Protein AF-A0A1J3ITY5-F1 (afdb_monomer_lite)

Sequence (86 aa):
PVFAPLESSEMRDSVEKLEKARVEILENMRNNGGRVSQVQWILSFRDSDDSMEEHEAFLAMWLSHFVFPQKSRRSISKIVLPIAVR

Structure (mmCIF, N/CA/C/O backbone):
data_AF-A0A1J3ITY5-F1
#
_entry.id   AF-A0A1J3ITY5-F1
#
loop_
_atom_site.group_PDB
_atom_site.id
_atom_site.type_symbol
_atom_site.label_atom_id
_atom_site.label_alt_id
_atom_site.label_comp_id
_atom_site.label_asym_id
_atom_site.label_entity_id
_atom_site.label_seq_id
_atom_site.pdbx_PDB_ins_code
_atom_site.Cartn_x
_atom_site.Cartn_y
_atom_site.Cartn_z
_atom_site.occupancy
_atom_site.B_iso_or_equiv
_atom_site.auth_seq_id
_atom_site.auth_comp_id
_atom_site.auth_asym_id
_atom_site.auth_atom_id
_atom_site.pdbx_PDB_model_num
ATOM 1 N N . PRO A 1 1 ? -18.168 -17.563 4.234 1.00 49.66 1 PRO A N 1
ATOM 2 C CA . PRO A 1 1 ? -17.323 -16.675 5.065 1.00 49.66 1 PRO A CA 1
ATOM 3 C C . PRO A 1 1 ? -17.784 -15.227 4.899 1.00 49.66 1 PRO A C 1
ATOM 5 O O . PRO A 1 1 ? -17.681 -14.665 3.814 1.00 49.66 1 PRO A O 1
ATOM 8 N N . VAL A 1 2 ? -18.393 -14.680 5.946 1.00 38.75 2 VAL A N 1
ATOM 9 C CA . VAL A 1 2 ? -18.852 -13.293 5.970 1.00 38.75 2 VAL A CA 1
ATOM 10 C C . VAL A 1 2 ? -17.628 -12.439 6.284 1.00 38.75 2 VAL A C 1
ATOM 12 O O . VAL A 1 2 ? -17.135 -12.468 7.407 1.0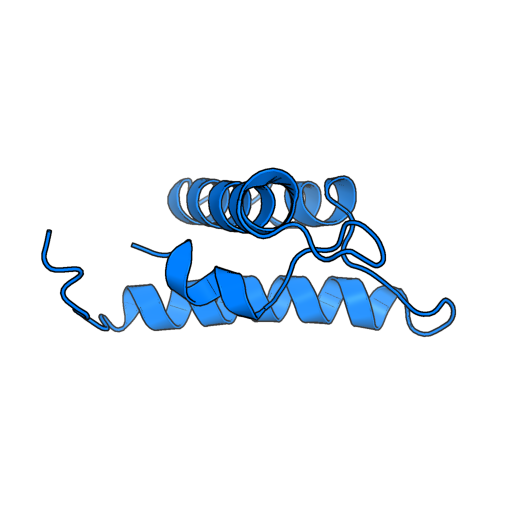0 38.75 2 VAL A O 1
ATOM 15 N N . PHE A 1 3 ? -17.099 -11.738 5.282 1.00 53.91 3 PHE A N 1
ATOM 16 C CA . PHE A 1 3 ? -16.218 -10.596 5.517 1.00 53.91 3 PHE A CA 1
ATOM 17 C C . PHE A 1 3 ? -17.104 -9.511 6.122 1.00 53.91 3 PHE A C 1
ATOM 19 O O . PHE A 1 3 ? -17.782 -8.785 5.400 1.00 53.91 3 PHE A O 1
ATOM 26 N N . ALA A 1 4 ? -17.221 -9.505 7.447 1.00 54.78 4 ALA A N 1
ATOM 27 C CA . ALA A 1 4 ? -17.908 -8.437 8.146 1.00 54.78 4 ALA A CA 1
ATOM 28 C C . ALA A 1 4 ? -17.068 -7.164 7.967 1.00 54.78 4 ALA A C 1
ATOM 30 O O . ALA A 1 4 ? -15.898 -7.179 8.350 1.00 54.78 4 ALA A O 1
ATOM 31 N N . PRO A 1 5 ? -17.618 -6.072 7.416 1.00 54.56 5 PRO A N 1
ATOM 32 C CA . PRO A 1 5 ? -17.013 -4.768 7.575 1.00 54.56 5 PRO A CA 1
ATOM 33 C C . PRO A 1 5 ? -17.334 -4.328 9.001 1.00 54.56 5 PRO A C 1
ATOM 35 O O . PRO A 1 5 ? -18.315 -3.635 9.254 1.00 54.56 5 PRO A O 1
ATOM 38 N N . LEU A 1 6 ? -16.534 -4.774 9.963 1.00 52.69 6 LEU A N 1
ATOM 39 C CA . LEU A 1 6 ? -16.301 -3.927 11.119 1.00 52.69 6 LEU A CA 1
ATOM 40 C C . LEU A 1 6 ? -15.277 -2.910 10.633 1.00 52.69 6 LEU A C 1
ATOM 42 O O . LEU A 1 6 ? -14.090 -3.110 10.809 1.00 52.69 6 LEU A O 1
ATOM 46 N N . GLU A 1 7 ? -15.742 -1.863 9.944 1.00 64.81 7 GLU A N 1
ATOM 47 C CA . GLU A 1 7 ? -14.944 -0.659 9.695 1.00 64.81 7 GLU A CA 1
ATOM 48 C C . GLU A 1 7 ? -14.646 -0.010 11.057 1.00 64.81 7 GLU A C 1
ATOM 50 O O . GLU A 1 7 ? -15.272 0.976 11.448 1.00 64.81 7 GLU A O 1
ATOM 55 N N . SER A 1 8 ? -13.755 -0.618 11.842 1.00 76.38 8 SER A N 1
ATOM 56 C CA . SER A 1 8 ? -13.258 -0.011 13.066 1.00 76.38 8 SER A CA 1
ATOM 57 C C . SER A 1 8 ? -12.451 1.231 12.688 1.00 76.38 8 SER A C 1
ATOM 59 O O . SER A 1 8 ? -11.931 1.346 11.572 1.00 76.38 8 SER A O 1
ATOM 61 N N . SER A 1 9 ? -12.358 2.189 13.613 1.00 79.88 9 SER A N 1
ATOM 62 C CA . SER A 1 9 ? -11.474 3.347 13.424 1.00 79.88 9 SER A CA 1
ATOM 63 C C . SER A 1 9 ? -10.052 2.882 13.109 1.00 79.88 9 SER A C 1
ATOM 65 O O . SER A 1 9 ? -9.443 3.388 12.178 1.00 79.88 9 SER A O 1
ATOM 67 N N . GLU A 1 10 ? -9.595 1.835 13.799 1.00 81.69 10 GLU A N 1
ATOM 68 C CA . GLU A 1 10 ? -8.268 1.239 13.636 1.00 81.69 10 GLU A CA 1
ATOM 69 C C . GLU A 1 10 ? -8.034 0.746 12.201 1.00 81.69 10 GLU A C 1
ATOM 71 O O . GLU A 1 10 ? -7.021 1.090 11.599 1.00 81.69 10 GLU A O 1
ATOM 76 N N . MET A 1 11 ? -9.001 0.044 11.592 1.00 85.00 11 MET A N 1
ATOM 77 C CA . MET A 1 11 ? -8.866 -0.398 10.198 1.00 85.00 11 MET A CA 1
ATOM 78 C C . MET A 1 11 ? -8.798 0.786 9.222 1.00 85.00 11 MET A C 1
ATOM 80 O O . MET A 1 11 ? -8.085 0.750 8.219 1.00 85.00 11 MET A O 1
ATOM 84 N N . ARG A 1 12 ? -9.537 1.866 9.486 1.00 87.19 12 ARG A N 1
ATOM 85 C CA . ARG A 1 12 ? -9.485 3.066 8.637 1.00 87.19 12 ARG A CA 1
ATOM 86 C C . ARG A 1 12 ? -8.137 3.772 8.765 1.00 87.19 12 ARG A C 1
ATOM 88 O O . ARG A 1 12 ? -7.569 4.148 7.740 1.00 87.19 12 ARG A O 1
ATOM 95 N N . ASP A 1 13 ? -7.621 3.875 9.985 1.00 89.19 13 ASP A N 1
ATOM 96 C CA . ASP A 1 13 ? -6.328 4.488 10.287 1.00 89.19 13 ASP A CA 1
ATOM 97 C C . ASP A 1 13 ? -5.183 3.700 9.632 1.00 89.19 13 ASP A C 1
ATOM 99 O O . ASP A 1 13 ? -4.301 4.285 9.001 1.00 89.19 13 ASP A O 1
ATOM 103 N N . SER A 1 14 ? -5.231 2.366 9.688 1.00 89.69 14 SER A N 1
ATOM 104 C CA . SER A 1 14 ? -4.292 1.485 8.987 1.00 89.69 14 SER A CA 1
ATOM 105 C C . SER A 1 14 ? -4.310 1.692 7.471 1.00 89.69 14 SER A C 1
ATOM 107 O O . SER A 1 14 ? -3.260 1.892 6.855 1.00 89.69 14 SER A O 1
ATOM 109 N N . VAL A 1 15 ? -5.492 1.713 6.840 1.00 92.25 15 VAL A N 1
ATOM 110 C CA . VAL A 1 15 ? -5.597 1.966 5.389 1.00 92.25 15 VAL A CA 1
ATOM 111 C C . VAL A 1 15 ? -5.024 3.337 5.026 1.00 92.25 15 VAL A C 1
ATOM 113 O O . VAL A 1 15 ? -4.327 3.461 4.014 1.00 92.25 15 VAL A O 1
ATOM 116 N N . GLU A 1 16 ? -5.292 4.359 5.840 1.00 92.69 16 GLU A N 1
ATOM 117 C CA . GLU A 1 16 ? -4.773 5.708 5.625 1.00 92.69 16 GLU A CA 1
ATOM 118 C C . GLU A 1 16 ? -3.243 5.754 5.733 1.00 92.69 16 GLU A C 1
ATOM 120 O O . GLU A 1 16 ? -2.592 6.323 4.853 1.00 92.69 16 GLU A O 1
ATOM 125 N N . LYS A 1 17 ? -2.650 5.094 6.736 1.00 92.44 17 LYS A N 1
ATOM 126 C CA . LYS A 1 17 ? -1.188 4.969 6.872 1.00 92.44 17 LYS A CA 1
ATOM 127 C C . LYS A 1 17 ? -0.560 4.284 5.657 1.00 92.44 17 LYS A C 1
ATOM 129 O O . LYS A 1 17 ? 0.421 4.790 5.106 1.00 92.44 17 LYS A O 1
ATOM 134 N N . LEU A 1 18 ? -1.146 3.175 5.197 1.00 93.56 18 LEU A N 1
ATOM 135 C CA . LEU A 1 18 ? -0.666 2.456 4.015 1.00 93.56 18 LEU A CA 1
ATOM 136 C C . LEU A 1 18 ? -0.735 3.325 2.748 1.00 93.56 18 LEU A C 1
ATOM 138 O O . LEU A 1 18 ? 0.220 3.358 1.966 1.00 93.56 18 LEU A O 1
ATOM 142 N N . GLU A 1 19 ? -1.838 4.048 2.529 1.00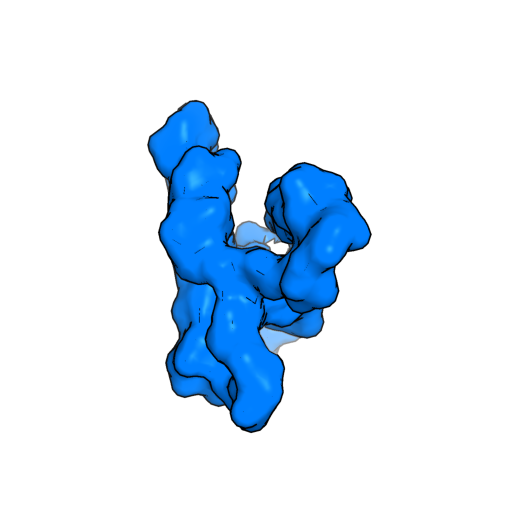 94.38 19 GLU A N 1
ATOM 143 C CA . GLU A 1 19 ? -1.967 4.929 1.360 1.00 94.38 19 GLU A CA 1
ATOM 144 C C . GLU A 1 19 ? -1.022 6.129 1.460 1.00 94.38 19 GLU A C 1
ATOM 146 O O . GLU A 1 19 ? -0.422 6.511 0.454 1.00 94.38 19 GLU A O 1
ATOM 151 N N . LYS A 1 20 ? -0.811 6.682 2.658 1.00 93.44 20 LYS A N 1
ATOM 152 C CA . LYS A 1 20 ? 0.152 7.763 2.884 1.00 93.44 20 LYS A CA 1
ATOM 153 C C . LYS A 1 20 ? 1.569 7.339 2.495 1.00 93.44 20 LYS A C 1
ATOM 155 O O . LYS A 1 20 ? 2.184 8.006 1.664 1.00 93.44 20 LYS A O 1
ATOM 160 N N . ALA A 1 21 ? 2.050 6.196 2.988 1.00 93.06 21 ALA A N 1
ATOM 161 C CA . ALA A 1 21 ? 3.360 5.661 2.603 1.00 93.06 21 ALA A CA 1
ATOM 162 C C . ALA A 1 21 ? 3.460 5.436 1.082 1.00 93.06 21 ALA A C 1
ATOM 164 O O . ALA A 1 21 ? 4.472 5.737 0.445 1.00 93.06 21 ALA A O 1
ATOM 165 N N . ARG A 1 22 ? 2.375 4.952 0.461 1.00 92.62 22 ARG A N 1
ATOM 166 C CA . ARG A 1 22 ? 2.295 4.757 -0.992 1.00 92.62 22 ARG A CA 1
ATOM 167 C C . ARG A 1 22 ? 2.456 6.079 -1.749 1.00 92.62 22 ARG A C 1
ATOM 169 O O . ARG A 1 22 ? 3.193 6.121 -2.736 1.00 92.62 22 ARG A O 1
ATOM 176 N N . VAL A 1 23 ? 1.768 7.133 -1.313 1.00 91.69 23 VAL A N 1
ATOM 177 C CA . VAL A 1 23 ? 1.842 8.475 -1.907 1.00 91.69 23 VAL A CA 1
ATOM 178 C C . VAL A 1 23 ? 3.233 9.074 -1.720 1.00 91.69 23 VAL A C 1
ATOM 180 O O . VAL A 1 23 ? 3.811 9.523 -2.705 1.00 91.69 23 VAL A O 1
ATOM 183 N N . GLU A 1 24 ? 3.826 8.984 -0.529 1.00 91.38 24 GLU A N 1
ATOM 184 C CA . GLU A 1 24 ? 5.182 9.483 -0.258 1.00 91.38 24 GLU A CA 1
ATOM 185 C C . GLU A 1 24 ? 6.230 8.837 -1.182 1.00 91.38 24 GLU A C 1
ATOM 187 O O . GLU A 1 24 ? 7.073 9.522 -1.768 1.00 91.38 24 GLU A O 1
ATOM 192 N N . ILE A 1 25 ? 6.151 7.518 -1.404 1.00 90.94 25 ILE A N 1
ATOM 193 C CA . ILE A 1 25 ? 7.035 6.820 -2.353 1.00 90.94 25 ILE A CA 1
ATOM 194 C C . ILE A 1 25 ? 6.837 7.344 -3.788 1.00 90.94 25 ILE A C 1
ATOM 196 O O . ILE A 1 25 ? 7.809 7.483 -4.538 1.00 90.94 25 ILE A O 1
ATOM 200 N N . LEU A 1 26 ? 5.593 7.616 -4.196 1.00 88.69 26 LEU A N 1
ATOM 201 C CA . LEU A 1 26 ? 5.278 8.127 -5.534 1.00 88.69 26 LEU A CA 1
ATOM 202 C C . LEU A 1 26 ? 5.748 9.574 -5.728 1.00 88.69 26 LEU A C 1
ATOM 204 O O . LEU A 1 26 ? 6.319 9.888 -6.775 1.00 88.69 26 LEU A O 1
ATOM 208 N N . GLU A 1 27 ? 5.549 10.435 -4.732 1.00 87.06 27 GLU A N 1
ATOM 209 C CA . GLU A 1 27 ? 5.979 11.836 -4.748 1.00 87.06 27 GLU A CA 1
ATOM 210 C C . GLU A 1 27 ? 7.502 11.957 -4.814 1.00 87.06 27 GLU A C 1
ATOM 212 O O . GLU A 1 27 ? 8.027 12.721 -5.629 1.00 87.06 27 GLU A O 1
ATOM 217 N N . ASN A 1 28 ? 8.224 11.109 -4.078 1.00 84.00 28 ASN A N 1
ATOM 218 C CA . ASN A 1 28 ? 9.683 11.009 -4.164 1.00 84.00 28 ASN A CA 1
ATOM 219 C C . ASN A 1 28 ? 10.186 10.594 -5.565 1.00 84.00 28 ASN A C 1
ATOM 221 O O . ASN A 1 28 ? 11.364 10.760 -5.879 1.00 84.00 28 ASN A O 1
ATOM 225 N N . MET A 1 29 ? 9.309 10.087 -6.443 1.00 76.38 29 MET A N 1
ATOM 226 C CA . MET A 1 29 ? 9.635 9.632 -7.802 1.00 76.38 29 MET A CA 1
ATOM 227 C C . MET A 1 29 ? 9.056 10.507 -8.926 1.00 76.38 29 MET A C 1
ATOM 229 O O . MET A 1 29 ? 8.995 10.061 -10.079 1.00 76.38 29 MET A O 1
ATOM 233 N N . ARG A 1 30 ? 8.686 11.759 -8.617 1.00 59.47 30 ARG A N 1
ATOM 234 C CA . ARG A 1 30 ? 7.985 12.737 -9.481 1.00 59.47 30 ARG A CA 1
ATOM 235 C C . ARG A 1 30 ? 8.475 12.867 -10.937 1.00 59.47 30 ARG A C 1
ATOM 237 O O . ARG A 1 30 ? 7.694 13.281 -11.786 1.00 59.47 30 ARG A O 1
ATOM 244 N N . ASN A 1 31 ? 9.703 12.463 -11.264 1.00 58.09 31 ASN A N 1
ATOM 245 C CA . ASN A 1 31 ? 10.271 12.587 -12.612 1.00 58.09 31 ASN A CA 1
ATOM 246 C C . ASN A 1 31 ? 10.285 11.302 -13.469 1.00 58.09 31 ASN A C 1
ATOM 248 O O . ASN A 1 31 ? 10.768 11.371 -14.595 1.00 58.09 31 ASN A O 1
ATOM 252 N N . ASN A 1 32 ? 9.786 10.144 -13.004 1.00 57.69 32 ASN A N 1
ATOM 253 C CA . ASN A 1 32 ? 10.045 8.868 -13.708 1.00 57.69 32 ASN A CA 1
ATOM 254 C C . ASN A 1 32 ? 8.824 7.962 -13.976 1.00 57.69 32 ASN A C 1
ATOM 256 O O . ASN A 1 32 ? 8.980 6.755 -14.167 1.00 57.69 32 ASN A O 1
ATOM 260 N N . GLY A 1 33 ? 7.601 8.511 -13.970 1.00 63.72 33 GLY A N 1
ATOM 261 C CA . GLY A 1 33 ? 6.378 7.697 -14.084 1.00 63.72 33 GLY A CA 1
ATOM 262 C C . GLY A 1 33 ? 6.268 6.687 -12.935 1.00 63.72 33 GLY A C 1
ATOM 263 O O . GLY A 1 33 ? 6.004 5.505 -13.167 1.00 63.72 33 GLY A O 1
ATOM 264 N N . GLY A 1 34 ? 6.595 7.167 -11.726 1.00 71.19 34 GLY A N 1
ATOM 265 C CA . GLY A 1 34 ? 6.916 6.391 -10.531 1.00 71.19 34 GLY A CA 1
ATOM 266 C C . GLY A 1 34 ? 5.908 5.293 -10.206 1.00 71.19 34 GLY A C 1
ATOM 267 O O . GLY A 1 34 ? 4.697 5.467 -10.313 1.00 71.19 34 GLY A O 1
ATOM 268 N N . ARG A 1 35 ? 6.439 4.143 -9.798 1.00 82.69 35 ARG A N 1
ATOM 269 C CA . ARG A 1 35 ? 5.682 2.985 -9.317 1.00 82.69 35 ARG A CA 1
ATOM 270 C C . ARG A 1 35 ? 6.185 2.633 -7.934 1.00 82.69 35 ARG A C 1
ATOM 272 O O . ARG A 1 35 ? 7.376 2.776 -7.681 1.00 82.69 35 ARG A O 1
ATOM 279 N N . VAL A 1 36 ? 5.326 2.100 -7.083 1.00 87.94 36 VAL A N 1
ATOM 280 C CA . VAL A 1 36 ? 5.762 1.644 -5.763 1.00 87.94 36 VAL A CA 1
ATOM 281 C C . VAL A 1 36 ? 6.378 0.262 -5.917 1.00 87.94 36 VAL A C 1
ATOM 283 O O . VAL A 1 36 ? 5.670 -0.712 -6.170 1.00 87.94 36 VAL A O 1
ATOM 286 N N . SER A 1 37 ? 7.708 0.182 -5.847 1.00 87.19 37 SER A N 1
ATOM 287 C CA . SER A 1 37 ? 8.412 -1.101 -5.902 1.00 87.19 37 SER A CA 1
ATOM 288 C C . SER A 1 37 ? 8.283 -1.859 -4.580 1.00 87.19 37 SER A C 1
ATOM 290 O O . SER A 1 37 ? 8.140 -1.252 -3.522 1.00 87.19 37 SER A O 1
ATOM 292 N N . GLN A 1 38 ? 8.407 -3.188 -4.632 1.00 88.75 38 GLN A N 1
ATOM 293 C CA . GLN A 1 38 ? 8.420 -4.038 -3.436 1.00 88.75 38 GLN A CA 1
ATOM 294 C C . GLN A 1 38 ? 9.494 -3.604 -2.427 1.00 88.75 38 GLN A C 1
ATOM 296 O O . GLN A 1 38 ? 9.236 -3.602 -1.231 1.00 88.75 38 GLN A O 1
ATOM 301 N N . VAL A 1 39 ? 10.689 -3.237 -2.901 1.00 88.62 39 VAL A N 1
ATOM 302 C CA . VAL A 1 39 ? 11.808 -2.861 -2.024 1.00 88.62 39 VAL A CA 1
ATOM 303 C C . VAL A 1 39 ? 11.493 -1.576 -1.266 1.00 88.62 39 VAL A C 1
ATOM 305 O O . VAL A 1 39 ? 11.631 -1.545 -0.051 1.00 88.62 39 VAL A O 1
ATOM 308 N N . GLN A 1 40 ? 11.035 -0.536 -1.967 1.00 90.56 40 GLN A N 1
ATOM 309 C CA . GLN A 1 40 ? 10.677 0.734 -1.326 1.00 90.56 40 GLN A CA 1
ATOM 310 C C . GLN A 1 40 ? 9.518 0.558 -0.355 1.00 90.56 40 GLN A C 1
ATOM 312 O O . GLN A 1 40 ? 9.563 1.098 0.739 1.00 90.56 40 GLN A O 1
ATOM 317 N N . TRP A 1 41 ? 8.525 -0.244 -0.743 1.00 92.81 41 TRP A N 1
ATOM 318 C CA . TRP A 1 41 ? 7.394 -0.558 0.113 1.00 92.81 41 TRP A CA 1
ATOM 319 C C . TRP A 1 41 ? 7.836 -1.205 1.425 1.00 92.81 41 TRP A C 1
ATOM 321 O O . TRP A 1 41 ? 7.512 -0.693 2.481 1.00 92.81 41 TRP A O 1
ATOM 331 N N . ILE A 1 42 ? 8.638 -2.274 1.376 1.00 90.06 42 ILE A N 1
ATOM 332 C CA . ILE A 1 42 ? 9.114 -2.954 2.592 1.00 90.06 42 ILE A CA 1
ATOM 333 C C . ILE A 1 42 ? 9.959 -2.010 3.458 1.00 90.06 42 ILE A C 1
ATOM 335 O O . ILE A 1 42 ? 9.818 -2.013 4.675 1.00 90.06 42 ILE A O 1
ATOM 339 N N . LEU A 1 43 ? 10.813 -1.179 2.850 1.00 90.25 43 LEU A N 1
ATOM 340 C CA . LEU A 1 43 ? 11.638 -0.228 3.599 1.00 90.25 43 LEU A CA 1
ATOM 341 C C . LEU A 1 43 ? 10.816 0.835 4.339 1.00 90.25 43 LEU A C 1
ATOM 343 O O . LEU A 1 43 ? 11.258 1.278 5.389 1.00 90.25 43 LEU A O 1
ATOM 347 N N . SER A 1 44 ? 9.639 1.216 3.836 1.00 90.00 44 SER A N 1
ATOM 348 C CA . SER A 1 44 ? 8.761 2.180 4.513 1.00 90.00 44 SER A CA 1
ATOM 349 C C . SER A 1 44 ? 8.138 1.658 5.808 1.00 90.00 44 SER A C 1
ATOM 351 O O . SER A 1 44 ? 7.727 2.472 6.624 1.00 90.00 44 SER A O 1
ATOM 353 N N . PHE A 1 45 ? 8.077 0.338 6.000 1.00 89.25 45 PHE A N 1
ATOM 354 C CA . PHE A 1 45 ? 7.468 -0.281 7.185 1.00 89.25 45 PHE A CA 1
ATOM 355 C C . PHE A 1 45 ? 8.470 -1.052 8.047 1.00 89.25 45 PHE A C 1
ATOM 357 O O . PHE A 1 45 ? 8.158 -1.416 9.163 1.00 89.25 45 PHE A O 1
ATOM 364 N N . ARG A 1 46 ? 9.699 -1.271 7.574 1.00 81.56 46 ARG A N 1
ATOM 365 C CA . ARG A 1 46 ? 10.712 -2.053 8.299 1.00 81.56 46 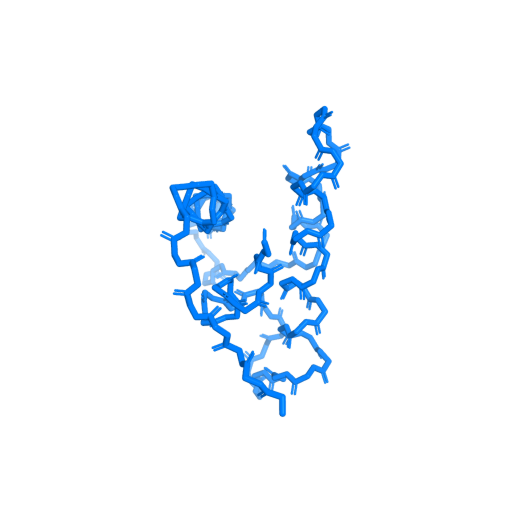ARG A CA 1
ATOM 366 C C . ARG A 1 46 ? 11.067 -1.503 9.688 1.00 81.56 46 ARG A C 1
ATOM 368 O O . ARG A 1 46 ? 11.478 -2.269 10.552 1.00 81.56 46 ARG A O 1
ATOM 375 N N . ASP A 1 47 ? 10.999 -0.186 9.858 1.00 77.56 47 ASP A N 1
ATOM 376 C CA . ASP A 1 47 ? 11.361 0.488 11.110 1.00 77.56 47 ASP A CA 1
ATOM 377 C C . ASP A 1 47 ? 10.115 0.924 11.910 1.00 77.56 47 ASP A C 1
ATOM 379 O O . ASP A 1 47 ? 10.234 1.730 12.832 1.00 77.56 47 ASP A O 1
ATOM 383 N N . SER A 1 48 ? 8.911 0.442 11.561 1.00 72.25 48 SER A N 1
ATOM 384 C CA . SER A 1 48 ? 7.723 0.692 12.380 1.00 72.25 48 SER A CA 1
ATOM 385 C C . SER A 1 48 ? 7.775 -0.176 13.636 1.00 72.25 48 SER A C 1
ATOM 387 O O . SER A 1 48 ? 7.852 -1.398 13.541 1.00 72.25 48 SER A O 1
ATOM 389 N N . ASP A 1 49 ? 7.659 0.439 14.814 1.00 69.38 49 ASP A N 1
ATOM 390 C CA . ASP A 1 49 ? 7.570 -0.277 16.099 1.00 69.38 49 ASP A CA 1
ATOM 391 C C . 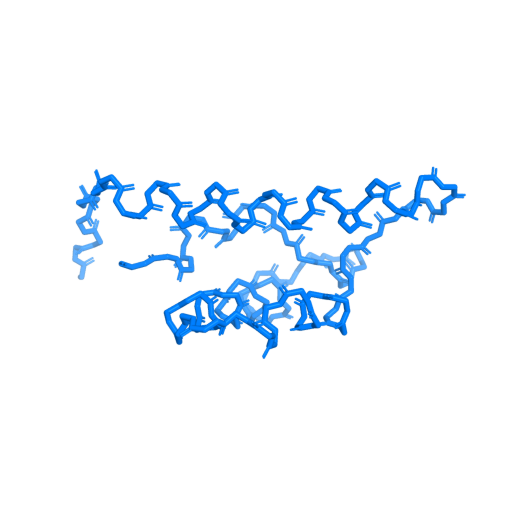ASP A 1 49 ? 6.276 -1.115 16.233 1.00 69.38 49 ASP A C 1
ATOM 393 O O . ASP A 1 49 ? 6.101 -1.851 17.207 1.00 69.38 49 ASP A O 1
ATOM 397 N N . ASP A 1 50 ? 5.362 -1.013 15.261 1.00 75.06 50 ASP A N 1
ATOM 398 C CA . ASP A 1 50 ? 4.095 -1.730 15.223 1.00 75.06 50 ASP A CA 1
ATOM 399 C C . ASP A 1 50 ? 4.131 -2.917 14.245 1.00 75.06 50 ASP A C 1
ATOM 401 O O . ASP A 1 50 ? 4.056 -2.776 13.023 1.00 75.06 50 ASP A O 1
ATOM 405 N N . SER A 1 51 ? 4.183 -4.125 14.808 1.00 75.69 51 SER A N 1
ATOM 406 C CA . SER A 1 51 ? 4.146 -5.381 14.047 1.00 75.69 51 SER A CA 1
ATOM 407 C C . SER A 1 51 ? 2.876 -5.573 13.203 1.00 75.69 51 SER A C 1
ATOM 409 O O . SER A 1 51 ? 2.900 -6.343 12.237 1.00 75.69 51 SER A O 1
ATOM 411 N N . MET A 1 52 ? 1.762 -4.906 13.543 1.00 78.25 52 MET A N 1
ATOM 412 C CA . MET A 1 52 ? 0.546 -4.969 12.727 1.00 78.25 52 MET A CA 1
ATOM 413 C C . MET A 1 52 ? 0.737 -4.230 11.401 1.00 78.25 52 MET A C 1
ATOM 415 O O . MET A 1 52 ? 0.365 -4.765 10.356 1.00 78.25 52 MET A O 1
ATOM 419 N N . GLU A 1 53 ? 1.402 -3.072 11.412 1.00 81.94 53 GLU A N 1
ATOM 420 C CA . GLU A 1 53 ? 1.661 -2.275 10.206 1.00 81.94 53 GLU A CA 1
ATOM 421 C C . GLU A 1 53 ? 2.546 -3.036 9.206 1.00 81.94 53 GLU A C 1
ATOM 423 O O . GLU A 1 53 ? 2.249 -3.075 8.008 1.00 81.94 53 GLU A O 1
ATOM 428 N N . GLU A 1 54 ? 3.583 -3.731 9.692 1.00 88.75 54 GLU A N 1
ATOM 429 C CA . GLU A 1 54 ? 4.429 -4.594 8.858 1.00 88.75 54 GLU A CA 1
ATOM 430 C C . GLU A 1 54 ? 3.633 -5.739 8.213 1.00 88.75 54 GLU A C 1
ATOM 432 O O . GLU A 1 54 ? 3.823 -6.056 7.030 1.00 88.75 54 GLU A O 1
ATOM 437 N N . HIS A 1 55 ? 2.730 -6.367 8.975 1.00 91.06 55 HIS A N 1
ATOM 438 C CA . HIS A 1 55 ? 1.907 -7.469 8.484 1.00 91.06 55 HIS A CA 1
ATOM 439 C C . HIS A 1 55 ? 0.939 -7.009 7.388 1.00 91.06 55 HIS A C 1
ATOM 441 O O . HIS A 1 55 ? 0.850 -7.639 6.329 1.00 91.06 55 HIS A O 1
ATOM 447 N N . GLU A 1 56 ? 0.242 -5.896 7.606 1.00 92.94 56 GLU A N 1
ATOM 448 C CA . GLU A 1 56 ? -0.701 -5.321 6.645 1.00 92.94 56 GLU A CA 1
ATOM 449 C C . GLU A 1 56 ? 0.020 -4.829 5.383 1.00 92.94 56 GLU A C 1
ATOM 451 O O . GLU A 1 56 ? -0.423 -5.090 4.259 1.00 92.94 56 GLU A O 1
ATOM 456 N N . ALA A 1 57 ? 1.197 -4.215 5.534 1.00 92.75 57 ALA A N 1
ATOM 457 C CA . ALA A 1 57 ? 2.047 -3.841 4.412 1.00 92.75 57 ALA A CA 1
ATOM 458 C C . ALA A 1 57 ? 2.503 -5.070 3.609 1.00 92.75 57 ALA A C 1
ATOM 460 O O . ALA A 1 57 ? 2.447 -5.065 2.370 1.00 92.75 57 ALA A O 1
ATOM 461 N N . PHE A 1 58 ? 2.916 -6.150 4.279 1.00 93.00 58 PHE A N 1
ATOM 462 C CA . PHE A 1 58 ? 3.247 -7.407 3.612 1.00 93.00 58 PHE A CA 1
ATOM 463 C C . PHE A 1 58 ? 2.049 -7.958 2.829 1.00 93.00 58 PHE A C 1
ATOM 465 O O . PHE A 1 58 ? 2.200 -8.317 1.656 1.00 93.00 58 PHE A O 1
ATOM 472 N N . LEU A 1 59 ? 0.858 -7.983 3.435 1.00 93.62 59 LEU A N 1
ATOM 473 C CA . LEU A 1 59 ? -0.364 -8.458 2.787 1.00 93.62 59 LEU A CA 1
ATOM 474 C C . LEU A 1 59 ? -0.729 -7.610 1.565 1.00 93.62 59 LEU A C 1
ATOM 476 O O . LEU A 1 59 ? -1.006 -8.169 0.503 1.00 93.62 59 LEU A O 1
ATOM 480 N N . ALA A 1 60 ? -0.658 -6.281 1.655 1.00 93.31 60 ALA A N 1
ATOM 481 C CA . ALA A 1 60 ? -0.906 -5.381 0.528 1.00 93.31 60 ALA A CA 1
ATOM 482 C C . ALA A 1 60 ? 0.049 -5.647 -0.650 1.00 93.31 60 ALA A C 1
ATOM 484 O O . ALA A 1 60 ? -0.357 -5.662 -1.821 1.00 93.31 60 ALA A O 1
ATOM 485 N N . MET A 1 61 ? 1.323 -5.911 -0.354 1.00 93.50 61 MET A N 1
ATOM 486 C CA . MET A 1 61 ? 2.316 -6.286 -1.359 1.00 93.50 61 MET A CA 1
ATOM 487 C C . MET A 1 61 ? 2.024 -7.648 -1.973 1.00 93.50 61 MET A C 1
ATOM 489 O O . MET A 1 61 ? 2.009 -7.777 -3.202 1.00 93.50 61 MET A O 1
ATOM 493 N N . TRP A 1 62 ? 1.724 -8.641 -1.139 1.00 93.38 62 TRP A N 1
ATOM 494 C CA . TRP A 1 62 ? 1.412 -9.986 -1.594 1.00 93.38 62 TRP A CA 1
ATOM 495 C C . TRP A 1 62 ? 0.173 -10.003 -2.499 1.00 93.38 62 TRP A C 1
ATOM 497 O O . TRP A 1 62 ? 0.210 -10.557 -3.602 1.00 93.38 62 TRP A O 1
ATOM 507 N N . LEU A 1 63 ? -0.891 -9.302 -2.097 1.00 92.44 63 LEU A N 1
ATOM 508 C CA . LEU A 1 63 ? -2.110 -9.146 -2.886 1.00 92.44 63 LEU A CA 1
ATOM 509 C C . LEU A 1 63 ? -1.832 -8.457 -4.226 1.00 92.44 63 LEU A C 1
ATOM 511 O O . LEU A 1 63 ? -2.296 -8.931 -5.260 1.00 92.44 63 LEU A O 1
ATOM 515 N N . SER A 1 64 ? -1.037 -7.384 -4.235 1.00 90.94 64 SER A N 1
ATOM 516 C CA . SER A 1 64 ? -0.701 -6.650 -5.465 1.00 90.94 64 SER A CA 1
ATOM 517 C C . SER A 1 64 ? 0.146 -7.471 -6.446 1.00 90.94 64 SER A C 1
ATOM 519 O O . SER A 1 64 ? -0.000 -7.333 -7.659 1.00 90.94 64 SER A O 1
ATOM 521 N N . HIS A 1 65 ? 1.064 -8.302 -5.942 1.00 89.06 65 HIS A N 1
ATOM 522 C CA . HIS A 1 65 ? 2.050 -9.002 -6.771 1.00 89.06 65 HIS A CA 1
ATOM 523 C C . HIS A 1 65 ? 1.618 -10.410 -7.191 1.00 89.06 65 HIS A C 1
ATOM 525 O O . HIS A 1 65 ? 2.018 -10.855 -8.269 1.00 89.06 65 HIS A O 1
ATOM 531 N N . PHE A 1 66 ? 0.835 -11.105 -6.362 1.00 88.12 66 PHE A N 1
ATOM 532 C CA . PHE A 1 66 ? 0.555 -12.532 -6.544 1.00 88.12 66 PHE A CA 1
ATOM 533 C C . PHE A 1 66 ? -0.932 -12.860 -6.698 1.00 88.12 66 PHE A C 1
ATOM 535 O O . PHE A 1 66 ? -1.252 -13.777 -7.449 1.00 88.12 66 PHE A O 1
ATOM 542 N N . VAL A 1 67 ? -1.840 -12.121 -6.049 1.00 89.69 67 VAL A N 1
ATOM 543 C CA . VAL A 1 67 ? -3.291 -12.408 -6.118 1.00 89.69 67 VAL A CA 1
ATOM 544 C C . VAL A 1 67 ? -3.992 -11.595 -7.199 1.00 89.69 67 VAL A C 1
ATOM 546 O O . VAL A 1 67 ? -4.749 -12.143 -7.997 1.00 89.69 67 VAL A O 1
ATOM 549 N N . PHE A 1 68 ? -3.704 -10.296 -7.264 1.00 87.62 68 PHE A N 1
ATOM 550 C CA . PHE A 1 68 ? -4.283 -9.357 -8.223 1.00 87.62 68 PHE A CA 1
ATOM 551 C C . PHE A 1 68 ? -3.200 -8.692 -9.088 1.00 87.62 68 PHE A C 1
ATOM 553 O O . PHE A 1 68 ? -3.120 -7.460 -9.132 1.00 87.62 68 PHE A O 1
ATOM 560 N N . PRO A 1 69 ? -2.343 -9.470 -9.782 1.00 79.12 69 PRO A N 1
ATOM 561 C CA . PRO A 1 69 ? -1.243 -8.903 -10.547 1.00 79.12 69 PRO A CA 1
ATOM 562 C C . PRO A 1 69 ? -1.775 -8.019 -11.681 1.00 79.12 69 PRO A C 1
ATOM 564 O O . PRO A 1 69 ? -2.393 -8.494 -12.638 1.00 79.12 69 PRO A O 1
ATOM 567 N N . GLN A 1 70 ? -1.509 -6.712 -11.608 1.00 70.81 70 GLN A N 1
ATOM 568 C CA . GLN A 1 70 ? -1.766 -5.819 -12.735 1.00 70.81 70 GLN A CA 1
ATOM 569 C C . GLN A 1 70 ? -0.839 -6.174 -13.906 1.00 70.81 70 GLN A C 1
ATOM 571 O O . GLN A 1 70 ? 0.376 -6.300 -13.753 1.00 70.81 70 GLN A O 1
ATOM 576 N N . LYS A 1 71 ? -1.423 -6.292 -15.107 1.00 64.38 71 LYS A N 1
ATOM 577 C CA . LYS A 1 71 ? -0.709 -6.664 -16.344 1.00 64.38 71 LYS A CA 1
ATOM 578 C C . LYS A 1 71 ? 0.420 -5.686 -16.708 1.00 64.38 71 LYS A C 1
ATOM 580 O O . LYS A 1 71 ? 1.369 -6.073 -17.383 1.00 64.38 71 LYS A O 1
ATOM 585 N N . SER A 1 72 ? 0.341 -4.433 -16.260 1.00 57.75 72 SER A N 1
ATOM 586 C CA . SER A 1 72 ? 1.328 -3.387 -16.524 1.00 57.75 72 SER A CA 1
ATOM 587 C C . SER A 1 72 ? 2.094 -3.015 -15.250 1.00 57.75 72 SER A C 1
ATOM 589 O O . SER A 1 72 ? 1.605 -2.223 -14.455 1.00 57.75 72 SER A O 1
ATOM 591 N N . ARG A 1 73 ? 3.326 -3.533 -15.127 1.00 65.62 73 ARG A N 1
ATOM 592 C CA . ARG A 1 73 ? 4.361 -3.180 -14.127 1.00 65.62 73 ARG A CA 1
ATOM 593 C C . ARG A 1 73 ? 3.983 -3.494 -12.667 1.00 65.62 73 ARG A C 1
ATOM 595 O O . ARG A 1 73 ? 3.120 -2.853 -12.091 1.00 65.62 73 ARG A O 1
ATOM 602 N N . ARG A 1 74 ? 4.714 -4.437 -12.047 1.00 74.44 74 ARG A N 1
ATOM 603 C CA . ARG A 1 74 ? 4.573 -4.805 -10.622 1.00 74.44 74 ARG A CA 1
ATOM 604 C C . ARG A 1 74 ? 4.683 -3.553 -9.741 1.00 74.44 74 ARG A C 1
ATOM 606 O O . ARG A 1 74 ? 5.768 -2.980 -9.630 1.00 74.44 74 ARG A O 1
ATOM 613 N N . SER A 1 75 ? 3.552 -3.124 -9.196 1.00 86.88 75 SER A N 1
ATOM 614 C CA . SER A 1 75 ? 3.404 -1.950 -8.343 1.00 86.88 75 SER A CA 1
ATOM 615 C C . SER A 1 75 ? 2.372 -2.255 -7.272 1.00 86.88 75 SER A C 1
ATOM 617 O O . SER A 1 75 ? 1.393 -2.951 -7.542 1.00 86.88 75 SER A O 1
ATOM 619 N N . ILE A 1 76 ? 2.553 -1.679 -6.090 1.00 89.44 76 ILE A N 1
ATOM 620 C CA . ILE A 1 76 ? 1.563 -1.766 -5.016 1.00 89.44 76 ILE A CA 1
ATOM 621 C C . ILE A 1 76 ? 0.319 -0.951 -5.395 1.00 89.44 76 ILE A C 1
ATOM 623 O O . ILE A 1 76 ? 0.410 0.240 -5.731 1.00 89.44 76 ILE A O 1
ATOM 627 N N . SER A 1 77 ? -0.842 -1.605 -5.391 1.00 88.25 77 SER A N 1
ATOM 628 C CA . SER A 1 77 ? -2.122 -1.019 -5.791 1.00 88.25 77 SER A CA 1
ATOM 629 C C . SER A 1 77 ? -2.886 -0.487 -4.584 1.00 88.25 77 SER A C 1
ATOM 631 O O . SER A 1 77 ? -3.071 -1.200 -3.605 1.00 88.25 77 SER A O 1
ATOM 633 N N . LYS A 1 78 ? -3.441 0.726 -4.690 1.00 90.19 78 LYS A N 1
ATOM 634 C CA . LYS A 1 78 ? -4.332 1.275 -3.654 1.00 90.19 78 LYS A CA 1
ATOM 635 C C . LYS A 1 78 ? -5.585 0.420 -3.418 1.00 90.19 78 LYS A C 1
ATOM 637 O O . LYS A 1 78 ? -6.164 0.434 -2.343 1.00 90.19 78 LYS A O 1
ATOM 642 N N . ILE A 1 79 ? -6.010 -0.335 -4.438 1.00 89.25 79 ILE A N 1
ATOM 643 C CA . ILE A 1 79 ? -7.255 -1.121 -4.413 1.00 89.25 79 ILE A CA 1
ATOM 644 C C . ILE A 1 79 ? -7.154 -2.284 -3.419 1.00 89.25 79 ILE A C 1
ATOM 646 O O . ILE A 1 79 ? -8.173 -2.730 -2.902 1.00 89.25 79 ILE A O 1
ATOM 650 N N . VAL A 1 80 ? -5.941 -2.774 -3.143 1.00 90.50 80 VAL A N 1
ATOM 651 C CA . VAL A 1 80 ? -5.754 -3.911 -2.235 1.00 90.50 80 VAL A CA 1
ATOM 652 C C . VAL A 1 80 ? -5.509 -3.494 -0.786 1.00 90.50 80 VAL A C 1
ATOM 654 O O . VAL A 1 80 ? -5.523 -4.366 0.075 1.00 90.50 80 VAL A O 1
ATOM 657 N N . LEU A 1 81 ? -5.313 -2.199 -0.497 1.00 91.25 81 LEU A N 1
ATOM 658 C CA . LEU A 1 81 ? -5.037 -1.734 0.869 1.00 91.25 81 LEU A CA 1
ATOM 659 C C . LEU A 1 81 ? -6.191 -2.048 1.834 1.00 91.25 81 LEU A C 1
ATOM 661 O O . LEU A 1 81 ? -5.922 -2.672 2.854 1.00 91.25 81 LEU A O 1
ATOM 665 N N . PRO A 1 82 ? -7.472 -1.778 1.502 1.00 91.00 82 PRO A N 1
ATOM 666 C CA . PRO A 1 82 ? -8.584 -2.130 2.393 1.00 91.00 82 PRO A CA 1
ATOM 667 C C . PRO A 1 82 ? -8.773 -3.639 2.593 1.00 91.00 82 PRO A C 1
ATOM 669 O O . PRO A 1 82 ? -9.473 -4.056 3.503 1.00 91.00 82 PRO A O 1
ATOM 672 N N . ILE A 1 83 ? -8.184 -4.467 1.724 1.00 90.81 83 ILE A N 1
ATOM 673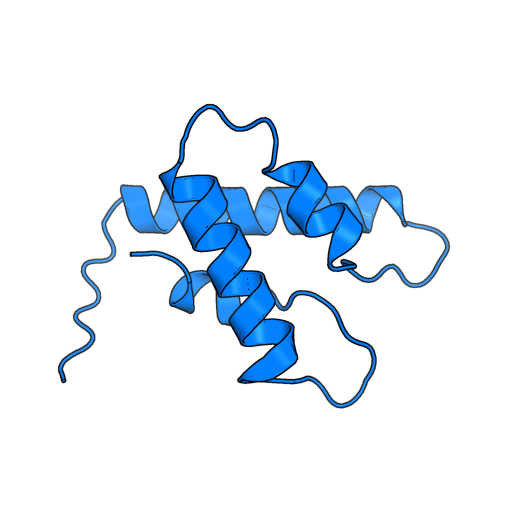 C CA . ILE A 1 83 ? -8.251 -5.934 1.808 1.00 90.81 83 ILE A CA 1
ATOM 674 C C . ILE A 1 83 ? -7.138 -6.475 2.720 1.00 90.81 83 ILE A C 1
ATOM 676 O O . ILE A 1 83 ? -7.258 -7.569 3.268 1.00 90.81 83 ILE A O 1
ATOM 680 N N . ALA A 1 84 ? -6.039 -5.729 2.843 1.00 90.25 84 ALA A N 1
ATOM 681 C CA . ALA A 1 84 ? -4.865 -6.116 3.611 1.00 90.25 84 ALA A CA 1
ATOM 682 C C . ALA A 1 84 ? -4.995 -5.831 5.115 1.00 90.25 84 ALA A C 1
ATOM 684 O O . ALA A 1 84 ? -4.271 -6.443 5.894 1.00 90.25 84 ALA A O 1
ATOM 685 N N . VAL A 1 85 ? -5.903 -4.932 5.492 1.00 88.06 85 VAL A N 1
ATOM 686 C CA . VAL A 1 85 ? -6.121 -4.460 6.865 1.00 88.06 85 VAL A CA 1
ATOM 687 C C . VAL A 1 85 ? -7.156 -5.325 7.589 1.00 88.06 85 VAL A C 1
ATOM 689 O O . VAL A 1 85 ? -8.090 -5.828 6.951 1.00 88.06 85 VAL A O 1
ATOM 692 N N . ARG A 1 86 ? -6.980 -5.535 8.900 1.00 74.62 86 ARG A N 1
ATOM 693 C CA . ARG A 1 86 ? -7.800 -6.451 9.711 1.00 74.62 86 ARG A CA 1
ATOM 694 C C . ARG A 1 86 ? -8.180 -5.924 11.081 1.00 74.62 86 ARG A C 1
ATOM 696 O O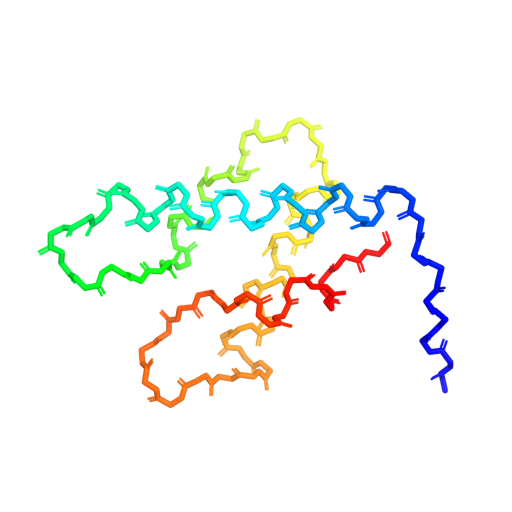 . ARG A 1 86 ? -7.379 -5.179 11.670 1.00 74.62 86 ARG A O 1
#

Secondary structure (DSSP, 8-state):
--------HHHHHHHHHHHHHHHHHHHTTTTTT----HHHHHHHHTT-S-HHHHHHHHHHHHIIIIIS--SSS----GGGHHHH--

Radius of gyration: 12.96 Å; chains: 1; bounding box: 31×29×33 Å

Organism: Noccaea caerulescens (NCBI:txid107243)

pLDDT: mean 82.04, std 12.95, range [38.75, 94.38]

InterPro domains:
  IPR019557 Aminotransferase-like, plant mobile domain [PF10536] (1-85)

Foldseek 3Di:
DDPDPPVDVQLVVLLVLLVVLQVVQQVVVVPPNDFADPVSLQVSCVPPPDPLSNQLSVQQLCCDPPVVDDPPDRGRDSVCSSVSGD